Protein AF-A0A9E1RME8-F1 (afdb_monomer_lite)

Radius of gyration: 17.2 Å; chains: 1; bounding box: 46×28×43 Å

Foldseek 3Di:
DPPVLVVLLVVLLVLLVVLLVLLVVPADPVCPLLNVLSVVLSVQLNVCLVVLPLVRNCVSVVSVLVSLVSRVVDDPLVSLVVSLVSNLSVVVSSLSSNVSSCVVVPDDDDPVNVVLSVVLSVVLSVVSVVVSVVVSVVCVVDPDDDPVVVVVVVVVVVVVSVVVSCVSVVD

pLDDT: mean 73.57, std 14.85, range [37.09, 95.44]

Sequence (171 aa):
MRRDGMWVTVLAAAMGMGAVAAMVATASEAMTAVVPLMAVAMLLHLTFLILGSARWVASASLPMVGGIVLESGFAEESSWMRSIALGCWWYVTMEVSWEAIERRHGARTTAEATAHRVQEVATVVGVALLIGVGASALASIAPARSVALQAVVLGGLLTAFVAMIRQVTAN

Secondary structure (DSSP, 8-state):
--HHHHHHHHHHHHHHHHHHHHHHHHS-TT-TTHHHHHHHHHHHHHHHHHHT-HHHHGGGHHHHHHHHHHHHTTS-TTHHHHHHHHHHHHHHHHHHHHHHHHHHTT----HHHHHHHHHHHHHHHHHHHHHHHHHHHHHTT-----HHHHHHHHHHHHHHHHHHHHHHHT-

Structure (mmCIF, N/CA/C/O backbone):
data_AF-A0A9E1RME8-F1
#
_entry.id   AF-A0A9E1RME8-F1
#
loop_
_atom_site.group_PDB
_atom_site.id
_atom_site.type_symbol
_atom_site.label_atom_id
_atom_site.label_alt_id
_atom_site.label_comp_id
_atom_site.label_asym_id
_atom_site.label_entity_id
_atom_site.label_seq_id
_atom_site.pdbx_PDB_ins_code
_atom_site.Cartn_x
_atom_site.Cartn_y
_atom_site.Cartn_z
_atom_site.occupancy
_atom_site.B_iso_or_equiv
_atom_site.auth_seq_id
_atom_site.auth_comp_id
_atom_site.auth_asym_id
_atom_site.auth_atom_id
_atom_site.pdbx_PDB_model_num
ATOM 1 N N . MET A 1 1 ? -19.493 -6.807 15.157 1.00 52.91 1 MET A N 1
ATOM 2 C CA . MET A 1 1 ? -18.539 -5.745 14.757 1.00 52.91 1 MET A CA 1
ATOM 3 C C . MET A 1 1 ? -19.172 -4.395 15.054 1.00 52.91 1 MET A C 1
ATOM 5 O O . MET A 1 1 ? -20.345 -4.231 14.743 1.00 52.91 1 MET A O 1
ATOM 9 N N . ARG A 1 2 ? -18.456 -3.448 15.676 1.00 63.75 2 ARG A N 1
ATOM 10 C CA . ARG A 1 2 ? -18.955 -2.065 15.787 1.00 63.75 2 ARG A CA 1
ATOM 11 C C . ARG A 1 2 ? -19.093 -1.478 14.377 1.00 63.75 2 ARG A C 1
ATOM 13 O O . ARG A 1 2 ? -18.220 -1.710 13.543 1.00 63.75 2 ARG A O 1
ATOM 20 N N . ARG A 1 3 ? -20.188 -0.758 14.118 1.00 66.94 3 ARG A N 1
ATOM 21 C CA . ARG A 1 3 ? -20.562 -0.215 12.796 1.00 66.94 3 ARG A CA 1
ATOM 22 C C . ARG A 1 3 ? -19.433 0.620 12.167 1.00 66.94 3 ARG A C 1
ATOM 24 O O . ARG A 1 3 ? -19.222 0.551 10.962 1.00 66.94 3 ARG A O 1
ATOM 31 N N . ASP A 1 4 ? -18.640 1.283 13.004 1.00 67.31 4 ASP A N 1
ATOM 32 C CA . ASP A 1 4 ? -17.496 2.108 12.598 1.00 67.31 4 ASP A CA 1
ATOM 33 C C . ASP A 1 4 ? -16.327 1.287 12.038 1.00 67.31 4 ASP A C 1
ATOM 35 O O . ASP A 1 4 ? -15.682 1.701 11.081 1.00 67.31 4 ASP A O 1
ATOM 39 N N . GLY A 1 5 ? -16.067 0.088 12.573 1.00 72.44 5 GLY A N 1
ATOM 40 C CA . GLY A 1 5 ? -15.011 -0.791 12.056 1.00 72.44 5 GLY A CA 1
ATOM 41 C C . GLY A 1 5 ? -15.344 -1.368 10.677 1.00 72.44 5 GLY A C 1
ATOM 42 O O . GLY A 1 5 ? -14.446 -1.636 9.883 1.00 72.44 5 GLY A O 1
ATOM 43 N N . MET A 1 6 ? -16.635 -1.525 10.367 1.00 84.00 6 MET A N 1
ATOM 44 C CA . MET A 1 6 ? -17.098 -2.027 9.071 1.00 84.00 6 MET A CA 1
ATOM 45 C C . MET A 1 6 ? -16.844 -1.010 7.953 1.00 84.00 6 MET A C 1
ATOM 47 O O . MET A 1 6 ? -16.277 -1.375 6.928 1.00 84.00 6 MET A O 1
ATOM 51 N N . TRP A 1 7 ? -17.183 0.265 8.165 1.00 84.12 7 TRP A N 1
ATOM 52 C CA . TRP A 1 7 ? -16.958 1.316 7.166 1.00 84.12 7 TRP A CA 1
ATOM 53 C C . TRP A 1 7 ? -15.477 1.545 6.867 1.00 84.12 7 TRP A C 1
ATOM 55 O O . TRP A 1 7 ? -15.109 1.662 5.702 1.00 84.12 7 TRP A O 1
ATOM 65 N N . VAL A 1 8 ? -14.615 1.526 7.889 1.00 85.94 8 VAL A N 1
ATOM 66 C CA . VAL A 1 8 ? -13.160 1.656 7.685 1.00 85.94 8 VAL A CA 1
ATOM 67 C C . VAL A 1 8 ? -12.589 0.431 6.964 1.00 85.94 8 VAL A C 1
ATOM 69 O O . VAL A 1 8 ? -11.707 0.574 6.127 1.00 85.94 8 VAL A O 1
ATOM 72 N N . THR A 1 9 ? -13.142 -0.767 7.195 1.00 89.44 9 THR A N 1
ATOM 73 C CA . THR A 1 9 ? -12.764 -1.973 6.431 1.00 89.44 9 THR A CA 1
ATOM 74 C C . THR A 1 9 ? -13.148 -1.846 4.953 1.00 89.44 9 THR A C 1
ATOM 76 O O . THR A 1 9 ? -12.346 -2.176 4.084 1.00 89.44 9 THR A O 1
ATOM 79 N N . VAL A 1 10 ? -14.351 -1.342 4.654 1.00 89.38 10 VAL A N 1
ATOM 80 C CA . VAL A 1 10 ? -14.799 -1.097 3.270 1.00 89.38 10 VAL A CA 1
ATOM 81 C C . VAL A 1 10 ? -13.924 -0.042 2.596 1.00 89.38 10 VAL A C 1
ATOM 83 O O . VAL A 1 10 ? -13.513 -0.238 1.455 1.00 89.38 10 VAL A O 1
ATOM 86 N N . LEU A 1 11 ? -13.588 1.039 3.306 1.00 88.25 11 LEU A N 1
ATOM 87 C CA . LEU A 1 11 ? -12.680 2.069 2.806 1.00 88.25 11 LEU A CA 1
ATOM 88 C C . LEU A 1 11 ? -11.286 1.496 2.515 1.00 88.25 11 LEU A C 1
ATOM 90 O O . LEU A 1 11 ? -10.771 1.703 1.421 1.00 88.25 11 LEU A O 1
ATOM 94 N N . ALA A 1 12 ? -10.711 0.726 3.444 1.00 89.94 12 ALA A N 1
ATOM 95 C CA . ALA A 1 12 ? -9.424 0.058 3.256 1.00 89.94 12 ALA A CA 1
ATOM 96 C C . ALA A 1 12 ? -9.427 -0.840 2.010 1.00 89.94 12 ALA A C 1
ATOM 98 O O . ALA A 1 12 ? -8.513 -0.765 1.189 1.00 89.94 12 ALA A O 1
ATOM 99 N N . ALA A 1 13 ? -10.476 -1.650 1.835 1.00 92.06 13 ALA A N 1
ATOM 100 C CA . ALA A 1 13 ? -10.632 -2.511 0.666 1.00 92.06 13 ALA A CA 1
ATOM 101 C C . ALA A 1 13 ? -10.760 -1.696 -0.632 1.00 92.06 13 ALA A C 1
ATOM 103 O O . ALA A 1 13 ? -10.089 -2.004 -1.613 1.00 92.06 13 ALA A O 1
ATOM 104 N N . ALA A 1 14 ? -11.570 -0.633 -0.640 1.00 89.88 14 ALA A N 1
ATOM 105 C CA . ALA A 1 14 ? -11.741 0.238 -1.803 1.00 89.88 14 ALA A CA 1
ATOM 106 C C . ALA A 1 14 ? -10.439 0.953 -2.192 1.00 89.88 14 ALA A C 1
ATOM 108 O O . ALA A 1 14 ? -10.107 1.022 -3.375 1.00 89.88 14 ALA A O 1
ATOM 109 N N . MET A 1 15 ? -9.673 1.435 -1.211 1.00 89.31 15 MET A N 1
ATOM 110 C CA . MET A 1 15 ? -8.371 2.061 -1.448 1.00 89.31 15 MET A CA 1
ATOM 111 C C . MET A 1 15 ? -7.347 1.059 -1.992 1.00 89.31 15 MET A C 1
ATOM 113 O O . MET A 1 15 ? -6.654 1.382 -2.953 1.00 89.31 15 MET A O 1
ATOM 117 N N . GLY A 1 16 ? -7.307 -0.164 -1.451 1.00 88.31 16 GLY A N 1
ATOM 118 C CA . GLY A 1 16 ? -6.450 -1.237 -1.968 1.00 88.31 16 GLY A CA 1
ATOM 119 C C . GLY A 1 16 ? -6.808 -1.635 -3.396 1.00 88.31 16 GLY A C 1
ATOM 120 O O . GLY A 1 16 ? -5.921 -1.745 -4.242 1.00 88.31 16 GLY A O 1
ATOM 121 N N . MET A 1 17 ? -8.107 -1.746 -3.692 1.00 91.00 17 MET A N 1
ATOM 122 C CA . MET A 1 17 ? -8.622 -1.929 -5.052 1.00 91.00 17 MET A CA 1
ATOM 123 C C . MET A 1 17 ? -8.214 -0.808 -5.996 1.00 91.00 17 MET A C 1
ATOM 125 O O . MET A 1 17 ? -7.713 -1.097 -7.081 1.00 91.00 17 MET A O 1
ATOM 129 N N . GLY A 1 18 ? -8.353 0.447 -5.574 1.00 85.25 18 GLY A N 1
ATOM 130 C CA . GLY A 1 18 ? -7.929 1.605 -6.356 1.00 85.25 18 GLY A CA 1
ATOM 131 C C . GLY A 1 18 ? -6.429 1.600 -6.656 1.00 85.25 18 GLY A C 1
ATOM 132 O O . GLY A 1 18 ? -6.045 1.762 -7.811 1.00 85.25 18 GLY A O 1
ATOM 133 N N . ALA A 1 19 ? -5.589 1.348 -5.649 1.00 86.69 19 ALA A N 1
ATOM 134 C CA . ALA A 1 19 ? -4.135 1.322 -5.808 1.00 86.69 19 ALA A CA 1
ATOM 135 C C . ALA A 1 19 ? -3.676 0.208 -6.765 1.00 86.69 19 ALA A C 1
ATOM 137 O O . ALA A 1 19 ? -2.871 0.452 -7.664 1.00 86.69 19 ALA A O 1
ATOM 138 N N . VAL A 1 20 ? -4.227 -1.002 -6.622 1.00 89.06 20 VAL A N 1
ATOM 139 C CA . VAL A 1 20 ? -3.932 -2.126 -7.524 1.00 89.06 20 VAL A CA 1
ATOM 140 C C . VAL A 1 20 ? -4.444 -1.858 -8.940 1.00 89.06 20 VAL A C 1
ATOM 142 O O . VAL A 1 20 ? -3.711 -2.085 -9.900 1.00 89.06 20 VAL A O 1
ATOM 145 N N . ALA A 1 21 ? -5.669 -1.348 -9.091 1.00 86.50 21 ALA A N 1
ATOM 146 C CA . ALA A 1 21 ? -6.226 -1.022 -10.401 1.00 86.50 21 ALA A CA 1
ATOM 147 C C . ALA A 1 21 ? -5.400 0.060 -11.109 1.00 86.50 21 ALA A C 1
ATOM 149 O O . ALA A 1 21 ? -5.116 -0.077 -12.295 1.00 86.50 21 ALA A O 1
ATOM 150 N N . ALA A 1 22 ? -4.957 1.091 -10.384 1.00 84.69 22 ALA A N 1
ATOM 151 C CA . ALA A 1 22 ? -4.082 2.127 -10.920 1.00 84.69 22 ALA A CA 1
ATOM 152 C C . ALA A 1 22 ? -2.721 1.558 -11.349 1.00 84.69 22 ALA A C 1
ATOM 154 O O . ALA A 1 22 ? -2.211 1.918 -12.410 1.00 84.69 22 ALA A O 1
ATOM 155 N N . MET A 1 23 ? -2.155 0.631 -10.571 1.00 83.31 23 MET A N 1
ATOM 156 C CA . MET A 1 23 ? -0.904 -0.038 -10.929 1.00 83.31 23 MET A CA 1
ATOM 157 C C . MET A 1 23 ? -1.061 -0.887 -12.196 1.00 83.31 23 MET A C 1
ATOM 159 O O . MET A 1 23 ? -0.253 -0.767 -13.107 1.00 83.31 23 MET A O 1
ATOM 163 N N . VAL A 1 24 ? -2.124 -1.691 -12.299 1.00 84.75 24 VAL A N 1
ATOM 164 C CA . VAL A 1 24 ? -2.405 -2.511 -13.491 1.00 84.75 24 VAL A CA 1
ATOM 165 C C . VAL A 1 24 ? -2.688 -1.644 -14.717 1.00 84.75 24 VAL A C 1
ATOM 167 O O . VAL A 1 24 ? -2.141 -1.906 -15.781 1.00 84.75 24 VAL A O 1
ATOM 170 N N . ALA A 1 25 ? -3.503 -0.597 -14.576 1.00 84.06 25 ALA A N 1
ATOM 171 C CA . ALA A 1 25 ? -3.875 0.287 -15.681 1.00 84.06 25 ALA A CA 1
ATOM 172 C C . ALA A 1 25 ? -2.696 1.102 -16.227 1.00 84.06 25 ALA A C 1
ATOM 174 O O . ALA A 1 25 ? -2.759 1.599 -17.347 1.00 84.06 25 ALA A O 1
ATOM 175 N N . THR A 1 26 ? -1.644 1.271 -15.427 1.00 79.44 26 THR A N 1
ATOM 176 C CA . THR A 1 26 ? -0.445 2.008 -15.827 1.00 79.44 26 THR A CA 1
ATOM 177 C C . THR A 1 26 ? 0.754 1.099 -16.082 1.00 79.44 26 THR A C 1
ATOM 179 O O . THR A 1 26 ? 1.800 1.595 -16.498 1.00 79.44 26 THR A O 1
ATOM 182 N N . ALA A 1 27 ? 0.626 -0.210 -15.863 1.00 77.00 27 ALA A N 1
ATOM 183 C CA . ALA A 1 27 ? 1.693 -1.161 -16.128 1.00 77.00 27 ALA A CA 1
ATOM 184 C C . ALA A 1 27 ? 2.021 -1.210 -17.626 1.00 77.00 27 ALA A C 1
ATOM 186 O O . ALA A 1 27 ? 1.135 -1.108 -18.477 1.00 77.00 27 ALA A O 1
ATOM 187 N N . SER A 1 28 ? 3.300 -1.380 -17.944 1.00 71.69 28 SER A N 1
ATOM 188 C CA . SER A 1 28 ? 3.752 -1.596 -19.311 1.00 71.69 28 SER A CA 1
ATOM 189 C C . SER A 1 28 ? 3.236 -2.936 -19.834 1.00 71.69 28 SER A C 1
ATOM 191 O O . SER A 1 28 ? 3.379 -3.968 -19.178 1.00 71.69 28 SER A O 1
ATOM 193 N N . GLU A 1 29 ? 2.708 -2.955 -21.061 1.00 71.81 29 GLU A N 1
ATOM 194 C CA . GLU A 1 29 ? 2.281 -4.196 -21.726 1.00 71.81 29 GLU A CA 1
ATOM 195 C C . GLU A 1 29 ? 3.442 -5.186 -21.930 1.00 71.81 29 GLU A C 1
ATOM 197 O O . GLU A 1 29 ? 3.225 -6.393 -22.036 1.00 71.81 29 GLU A O 1
ATOM 202 N N . ALA A 1 30 ? 4.688 -4.698 -21.918 1.00 67.94 30 ALA A N 1
ATOM 203 C CA . ALA A 1 30 ? 5.881 -5.538 -21.981 1.00 67.94 30 ALA A CA 1
ATOM 204 C C . ALA A 1 30 ? 6.118 -6.354 -20.691 1.00 67.94 30 ALA A C 1
ATOM 206 O O . ALA A 1 30 ? 6.864 -7.335 -20.716 1.00 67.94 30 ALA A O 1
ATOM 207 N N . MET A 1 31 ? 5.490 -5.980 -19.568 1.00 69.12 31 MET A N 1
ATOM 208 C CA . MET A 1 31 ? 5.727 -6.566 -18.246 1.00 69.12 31 MET A CA 1
ATOM 209 C C . MET A 1 31 ? 4.611 -7.518 -17.820 1.00 69.12 31 MET A C 1
ATOM 211 O O . MET A 1 31 ? 3.770 -7.226 -16.967 1.00 69.12 31 MET A O 1
ATOM 215 N N . THR A 1 32 ? 4.662 -8.738 -18.351 1.00 76.69 32 THR A N 1
ATOM 216 C CA . THR A 1 32 ? 3.658 -9.784 -18.090 1.00 76.69 32 THR A CA 1
ATOM 217 C C . THR A 1 32 ? 3.575 -10.229 -16.621 1.00 76.69 32 THR A C 1
ATOM 219 O O . THR A 1 32 ? 2.568 -10.803 -16.211 1.00 76.69 32 THR A O 1
ATOM 222 N N . ALA A 1 33 ? 4.597 -9.946 -15.803 1.00 80.56 33 ALA A N 1
ATOM 223 C CA . ALA A 1 33 ? 4.654 -10.320 -14.387 1.00 80.56 33 ALA A CA 1
ATOM 224 C C . ALA A 1 33 ? 3.911 -9.358 -13.437 1.00 80.56 33 ALA A C 1
ATOM 226 O O . ALA A 1 33 ? 3.575 -9.755 -12.318 1.00 80.56 33 ALA A O 1
ATOM 227 N N . VAL A 1 34 ? 3.618 -8.119 -13.852 1.00 81.56 34 VAL A N 1
ATOM 228 C CA . VAL A 1 34 ? 3.021 -7.098 -12.966 1.00 81.56 34 VAL A CA 1
ATOM 229 C C . VAL A 1 34 ? 1.582 -7.451 -12.604 1.00 81.56 34 VAL A C 1
ATOM 231 O O . VAL A 1 34 ? 1.220 -7.423 -11.430 1.00 81.56 34 VAL A O 1
ATOM 234 N N . VAL A 1 35 ? 0.769 -7.854 -13.584 1.00 85.50 35 VAL A N 1
ATOM 235 C CA . VAL A 1 35 ? -0.644 -8.200 -13.358 1.00 85.50 35 VAL A CA 1
ATOM 236 C C . VAL A 1 35 ? -0.808 -9.390 -12.394 1.00 85.50 35 VAL A C 1
ATOM 238 O O . VAL A 1 35 ? -1.572 -9.259 -11.434 1.00 85.50 35 VAL A O 1
ATOM 241 N N . PRO A 1 36 ? -0.074 -10.514 -12.544 1.00 86.56 36 PRO A N 1
ATOM 242 C CA . PRO A 1 36 ? -0.082 -11.594 -11.558 1.00 86.56 36 PRO A CA 1
ATOM 243 C C . PRO A 1 36 ? 0.334 -11.146 -10.154 1.00 86.56 36 PRO A C 1
ATOM 245 O O . PRO A 1 36 ? -0.321 -11.513 -9.179 1.00 86.56 36 PRO A O 1
ATOM 248 N N . LEU A 1 37 ? 1.386 -10.327 -10.028 1.00 86.75 37 LEU A N 1
ATOM 249 C CA . LEU A 1 37 ? 1.819 -9.804 -8.729 1.00 86.75 37 LEU A CA 1
ATOM 250 C C . LEU A 1 37 ? 0.736 -8.934 -8.089 1.00 86.75 37 LEU A C 1
ATOM 252 O O . LEU A 1 37 ? 0.436 -9.097 -6.909 1.00 86.75 37 LEU A O 1
ATOM 256 N N . MET A 1 38 ? 0.094 -8.066 -8.865 1.00 92.31 38 MET A N 1
ATOM 257 C CA . MET A 1 38 ? -1.010 -7.234 -8.395 1.00 92.31 38 MET A CA 1
ATOM 258 C C . MET A 1 38 ? -2.222 -8.058 -7.948 1.00 92.31 38 MET A C 1
ATOM 260 O O . MET A 1 38 ? -2.837 -7.749 -6.924 1.00 92.31 38 MET A O 1
ATOM 264 N N . ALA A 1 39 ? -2.530 -9.148 -8.653 1.00 91.44 39 ALA A N 1
ATOM 265 C CA . ALA A 1 39 ? -3.570 -10.082 -8.236 1.00 91.44 39 ALA A CA 1
ATOM 266 C C . ALA A 1 39 ? -3.225 -10.754 -6.895 1.00 91.44 39 ALA A C 1
ATOM 268 O O . ALA A 1 39 ? -4.081 -10.834 -6.013 1.00 91.44 39 ALA A O 1
ATOM 269 N N . VAL A 1 40 ? -1.968 -11.175 -6.700 1.00 92.12 40 VAL A N 1
ATOM 270 C CA . VAL A 1 40 ? -1.494 -11.738 -5.422 1.00 92.12 40 VAL A CA 1
ATOM 271 C C . VAL A 1 40 ? -1.537 -10.691 -4.304 1.00 92.12 40 VAL A C 1
ATOM 273 O O . VAL A 1 40 ? -1.999 -10.999 -3.206 1.00 92.12 40 VAL A O 1
ATOM 276 N N . ALA A 1 41 ? -1.119 -9.450 -4.575 1.00 92.25 41 ALA A N 1
ATOM 277 C CA . ALA A 1 41 ? -1.192 -8.344 -3.619 1.00 92.25 41 ALA A CA 1
ATOM 278 C C . ALA A 1 41 ? -2.629 -8.114 -3.141 1.00 92.25 41 ALA A C 1
ATOM 280 O O . ALA A 1 41 ? -2.881 -8.070 -1.937 1.00 92.25 41 ALA A O 1
ATOM 281 N N . MET A 1 42 ? -3.574 -8.053 -4.082 1.00 95.25 42 MET A N 1
ATOM 282 C CA . MET A 1 42 ? -4.998 -7.913 -3.791 1.00 95.25 42 MET A CA 1
ATOM 283 C C . MET A 1 42 ? -5.532 -9.074 -2.953 1.00 95.25 42 MET A C 1
ATOM 285 O O . MET A 1 42 ? -6.207 -8.86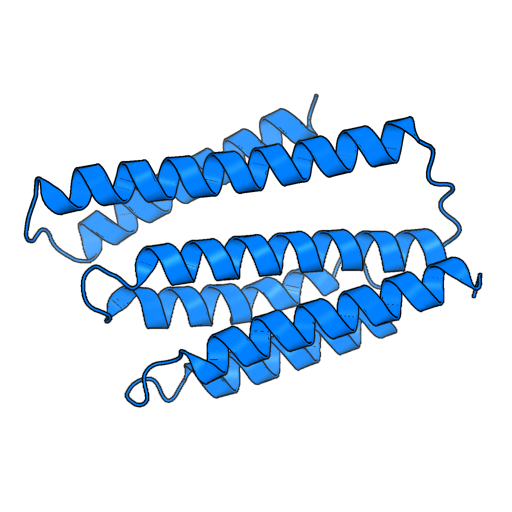1 -1.947 1.00 95.25 42 MET A O 1
ATOM 289 N N . LEU A 1 43 ? -5.218 -10.307 -3.357 1.00 95.12 43 LEU A N 1
ATOM 290 C CA . LEU A 1 43 ? -5.660 -11.515 -2.666 1.00 95.12 43 LEU A CA 1
ATOM 291 C C . LEU A 1 43 ? -5.184 -11.528 -1.216 1.00 95.12 43 LEU A C 1
ATOM 293 O O . LEU A 1 43 ? -5.997 -11.739 -0.316 1.00 95.12 43 LEU A O 1
ATOM 297 N N . LEU A 1 44 ? -3.897 -11.268 -0.973 1.00 94.00 44 LEU A N 1
ATOM 298 C CA . LEU A 1 44 ? -3.347 -11.222 0.382 1.00 94.00 44 LEU A CA 1
ATOM 299 C C . LEU A 1 44 ? -3.952 -10.068 1.185 1.00 94.00 44 LEU A C 1
ATOM 301 O O . LEU A 1 44 ? -4.352 -10.275 2.331 1.00 94.00 44 LEU A O 1
ATOM 305 N N . HIS A 1 45 ? -4.069 -8.880 0.583 1.00 95.31 45 HIS A N 1
ATOM 306 C CA . HIS A 1 45 ? -4.638 -7.707 1.246 1.00 95.31 45 HIS A CA 1
ATOM 307 C C . HIS A 1 45 ? -6.067 -7.972 1.704 1.00 95.31 45 HIS A C 1
ATOM 309 O O . HIS A 1 45 ? -6.339 -7.886 2.900 1.00 95.31 45 HIS A O 1
ATOM 315 N N . LEU A 1 46 ? -6.953 -8.377 0.793 1.00 95.44 46 LEU A N 1
ATOM 316 C CA . LEU A 1 46 ? -8.350 -8.653 1.115 1.00 95.44 46 LEU A CA 1
ATOM 317 C C . LEU A 1 46 ? -8.483 -9.818 2.096 1.00 95.44 46 LEU A C 1
ATOM 319 O O . LEU A 1 46 ? -9.243 -9.712 3.056 1.00 95.44 46 LEU A O 1
ATOM 323 N N . THR A 1 47 ? -7.718 -10.899 1.916 1.00 94.50 47 THR A N 1
ATOM 324 C CA . THR A 1 47 ? -7.777 -12.065 2.811 1.00 94.50 47 THR A CA 1
ATOM 325 C C . THR A 1 47 ? -7.411 -11.676 4.241 1.00 94.50 47 THR A C 1
ATOM 327 O O . THR A 1 47 ? -8.187 -11.916 5.166 1.00 94.50 47 THR A O 1
ATOM 330 N N . PHE A 1 48 ? -6.264 -11.025 4.450 1.00 93.69 48 PHE A N 1
ATOM 331 C CA . PHE A 1 48 ? -5.812 -10.674 5.799 1.00 93.69 48 PHE A CA 1
ATOM 332 C C . PHE A 1 48 ? -6.566 -9.488 6.399 1.00 93.69 48 PHE A C 1
ATOM 334 O O . PHE A 1 48 ? -6.755 -9.450 7.620 1.00 93.69 48 PHE A O 1
ATOM 341 N N . LEU A 1 49 ? -7.063 -8.570 5.567 1.00 92.75 49 LEU A N 1
ATOM 342 C CA . LEU A 1 49 ? -7.989 -7.529 5.993 1.00 92.75 49 LEU A CA 1
ATOM 343 C C . LEU A 1 49 ? -9.296 -8.153 6.487 1.00 92.75 49 LEU A C 1
ATOM 345 O O . LEU A 1 49 ? -9.738 -7.831 7.585 1.00 92.75 49 LEU A O 1
ATOM 349 N N . ILE A 1 50 ? -9.902 -9.089 5.756 1.00 91.69 50 ILE A N 1
ATOM 350 C CA . ILE A 1 50 ? -11.138 -9.758 6.188 1.00 91.69 50 ILE A CA 1
ATOM 351 C C . ILE A 1 50 ? -10.897 -10.554 7.475 1.00 91.69 50 ILE A C 1
ATOM 353 O O . ILE A 1 50 ? -11.639 -10.363 8.440 1.00 91.69 50 ILE A O 1
ATOM 357 N N . LEU A 1 51 ? -9.824 -11.353 7.526 1.00 91.38 51 LEU A N 1
ATOM 358 C CA . LEU A 1 51 ? -9.442 -12.146 8.702 1.00 91.38 51 LEU A CA 1
ATOM 359 C C . LEU A 1 51 ? -9.058 -11.298 9.923 1.00 91.38 51 LEU A C 1
ATOM 361 O O . LEU A 1 51 ? -9.029 -11.811 11.037 1.00 91.38 51 LEU A O 1
ATOM 365 N N . GLY A 1 52 ? -8.762 -10.011 9.737 1.00 88.12 52 GLY A N 1
ATOM 366 C CA . GLY A 1 52 ? -8.416 -9.122 10.840 1.00 88.12 52 GLY A CA 1
ATOM 367 C C . GLY A 1 52 ? -6.980 -9.282 11.337 1.00 88.12 52 GLY A C 1
ATOM 368 O O . GLY A 1 52 ? -6.711 -9.009 12.503 1.00 88.12 52 GLY A O 1
ATOM 369 N N . SER A 1 53 ? -6.047 -9.742 10.501 1.00 88.62 53 SER A N 1
ATOM 370 C CA . SER A 1 53 ? -4.680 -10.015 10.948 1.00 88.62 53 SER A CA 1
ATOM 371 C C . SER A 1 53 ? -3.711 -8.876 10.636 1.00 88.62 53 SER A C 1
ATOM 373 O O . SER A 1 53 ? -3.173 -8.784 9.534 1.00 88.62 53 SER A O 1
ATOM 375 N N . ALA A 1 54 ? -3.423 -8.048 11.645 1.00 80.69 54 ALA A N 1
ATOM 376 C CA . ALA A 1 54 ? -2.479 -6.931 11.541 1.00 80.69 54 ALA A CA 1
ATOM 377 C C . ALA A 1 54 ? -1.059 -7.378 11.147 1.00 80.69 54 ALA A C 1
ATOM 379 O O . ALA A 1 54 ? -0.369 -6.688 10.406 1.00 80.69 54 ALA A O 1
ATOM 380 N N . ARG A 1 55 ? -0.615 -8.551 11.616 1.00 80.19 55 ARG A N 1
ATOM 381 C CA . ARG A 1 55 ? 0.721 -9.079 11.297 1.00 80.19 55 ARG A CA 1
ATOM 382 C C . ARG A 1 55 ? 0.848 -9.472 9.826 1.00 80.19 55 ARG A C 1
ATOM 384 O O . ARG A 1 55 ? 1.903 -9.280 9.232 1.00 80.19 55 ARG A O 1
ATOM 391 N N . TRP A 1 56 ? -0.208 -10.048 9.257 1.00 87.12 56 TRP A N 1
ATOM 392 C CA . TRP A 1 56 ? -0.158 -10.634 7.921 1.00 87.12 56 TRP A CA 1
ATOM 393 C C . TRP A 1 56 ? -0.651 -9.692 6.823 1.00 87.12 56 TRP A C 1
ATOM 395 O O . TRP A 1 56 ? -0.225 -9.856 5.683 1.00 87.12 56 TRP A O 1
ATOM 405 N N . VAL A 1 57 ? -1.452 -8.664 7.135 1.00 87.88 57 VAL A N 1
ATOM 406 C CA . VAL A 1 57 ? -1.904 -7.685 6.125 1.00 87.88 57 VAL A CA 1
ATOM 407 C C . VAL A 1 57 ? -0.730 -6.971 5.443 1.00 87.88 57 VAL A C 1
ATOM 409 O O . VAL A 1 57 ? -0.762 -6.768 4.233 1.00 87.88 57 VAL A O 1
ATOM 412 N N . ALA A 1 58 ? 0.365 -6.733 6.175 1.00 84.25 58 ALA A N 1
ATOM 413 C CA . ALA A 1 58 ? 1.606 -6.171 5.637 1.00 84.25 58 ALA A CA 1
ATOM 414 C C . ALA A 1 58 ? 2.252 -7.020 4.532 1.00 84.25 58 ALA A C 1
ATOM 416 O O . ALA A 1 58 ? 2.987 -6.488 3.701 1.00 84.25 58 ALA A O 1
ATOM 417 N N . SER A 1 59 ? 2.003 -8.335 4.505 1.00 88.44 59 SER A N 1
ATOM 418 C CA . SER A 1 59 ? 2.592 -9.226 3.495 1.00 88.44 59 SER A CA 1
ATOM 419 C C . SER A 1 59 ? 2.111 -8.905 2.080 1.00 88.44 59 SER A C 1
ATOM 421 O O . SER A 1 59 ? 2.842 -9.158 1.125 1.00 88.44 59 SER A O 1
ATOM 423 N N . ALA A 1 60 ? 0.944 -8.265 1.941 1.00 89.94 60 ALA A N 1
ATOM 424 C CA . ALA A 1 60 ? 0.433 -7.780 0.663 1.00 89.94 60 ALA A CA 1
ATOM 425 C C . ALA A 1 60 ? 1.320 -6.687 0.038 1.00 89.94 60 ALA A C 1
ATOM 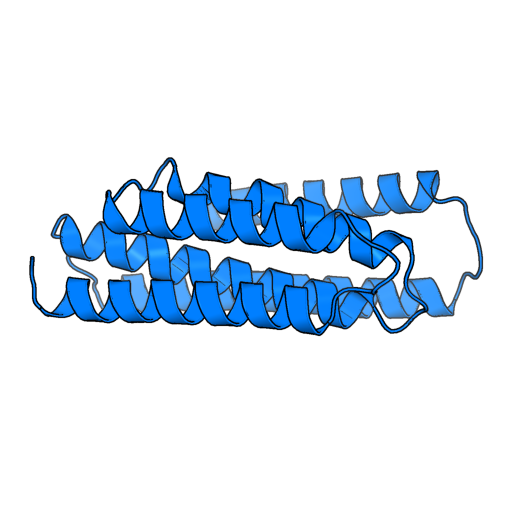427 O O . ALA A 1 60 ? 1.301 -6.495 -1.177 1.00 89.94 60 ALA A O 1
ATOM 428 N N . SER A 1 61 ? 2.147 -6.008 0.839 1.00 87.81 61 SER A N 1
ATOM 429 C CA . SER A 1 61 ? 3.105 -5.019 0.342 1.00 87.81 61 SER A CA 1
ATOM 430 C C . SER A 1 61 ? 4.260 -5.641 -0.437 1.00 87.81 61 SER A C 1
ATOM 432 O O . SER A 1 61 ? 4.808 -4.975 -1.305 1.00 87.81 61 SER A O 1
ATOM 434 N N . LEU A 1 62 ? 4.622 -6.905 -0.184 1.00 84.62 62 LEU A N 1
ATOM 435 C CA . LEU A 1 62 ? 5.710 -7.576 -0.907 1.00 84.62 62 LEU A CA 1
ATOM 436 C C . LEU A 1 62 ? 5.446 -7.664 -2.421 1.00 84.62 62 LEU A C 1
ATOM 438 O O . LEU A 1 62 ? 6.268 -7.161 -3.187 1.00 84.62 62 LEU A O 1
ATOM 442 N N . PRO A 1 63 ? 4.321 -8.241 -2.888 1.00 85.88 63 PRO A N 1
ATOM 443 C CA . PRO A 1 63 ? 4.011 -8.265 -4.314 1.00 85.88 63 PRO A CA 1
ATOM 444 C C . PRO A 1 63 ? 3.734 -6.868 -4.893 1.00 85.88 63 PRO A C 1
ATOM 446 O O . PRO A 1 63 ? 4.090 -6.631 -6.046 1.00 85.88 63 PRO A O 1
ATOM 449 N N . MET A 1 64 ? 3.175 -5.930 -4.112 1.00 86.38 64 MET A N 1
ATOM 450 C CA . MET A 1 64 ? 2.987 -4.540 -4.556 1.00 86.38 64 MET A CA 1
ATOM 451 C C . MET A 1 64 ? 4.330 -3.862 -4.860 1.00 86.38 64 MET A C 1
ATOM 453 O O . MET A 1 64 ? 4.550 -3.367 -5.965 1.00 86.38 64 MET A O 1
ATOM 457 N N . VAL A 1 65 ? 5.262 -3.896 -3.904 1.00 84.31 65 VAL A N 1
ATOM 458 C CA . VAL A 1 65 ? 6.612 -3.341 -4.070 1.00 84.31 65 VAL A CA 1
ATOM 459 C C . VAL A 1 65 ? 7.355 -4.065 -5.190 1.00 84.31 65 VAL A C 1
ATOM 461 O O . VAL A 1 65 ? 8.003 -3.412 -6.001 1.00 84.31 65 VAL A O 1
ATOM 464 N N . GLY A 1 66 ? 7.214 -5.390 -5.294 1.00 79.19 66 GLY A N 1
ATOM 465 C CA . GLY A 1 66 ? 7.779 -6.168 -6.397 1.00 79.19 66 GLY A CA 1
ATOM 466 C C . GLY A 1 66 ? 7.310 -5.677 -7.770 1.00 79.19 66 GLY A C 1
ATOM 467 O O . GLY A 1 66 ? 8.135 -5.472 -8.657 1.00 79.19 66 GLY A O 1
ATOM 468 N N . GLY A 1 67 ? 6.008 -5.420 -7.935 1.00 80.44 67 GLY A N 1
ATOM 469 C CA . GLY A 1 67 ? 5.455 -4.871 -9.177 1.00 80.44 67 GLY A CA 1
ATOM 470 C C . GLY A 1 67 ? 5.961 -3.461 -9.490 1.00 80.44 67 GLY A C 1
ATOM 471 O O . GLY A 1 67 ? 6.338 -3.186 -10.627 1.00 80.44 67 GLY A O 1
ATOM 472 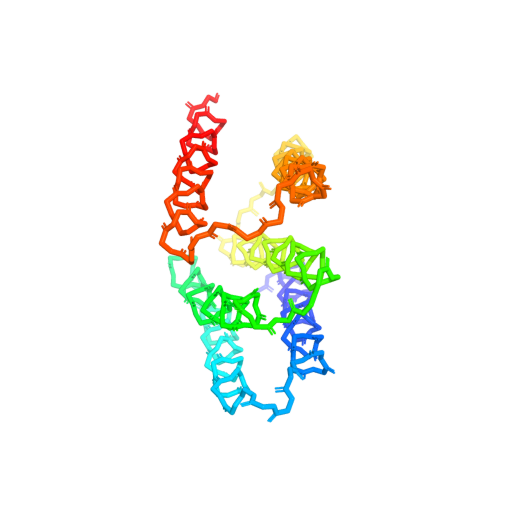N N . ILE A 1 68 ? 6.039 -2.591 -8.479 1.00 78.56 68 ILE A N 1
ATOM 473 C CA . ILE A 1 68 ? 6.576 -1.230 -8.628 1.00 78.56 68 ILE A CA 1
ATOM 474 C C . ILE A 1 68 ? 8.049 -1.266 -9.061 1.00 78.56 68 ILE A C 1
ATOM 476 O O . ILE A 1 68 ? 8.437 -0.540 -9.975 1.00 78.56 68 ILE A O 1
ATOM 480 N N . VAL A 1 69 ? 8.865 -2.131 -8.450 1.00 77.12 69 VAL A N 1
ATOM 481 C CA . VAL A 1 69 ? 10.287 -2.279 -8.797 1.00 77.12 69 VAL A CA 1
ATOM 482 C C . VAL A 1 69 ? 10.450 -2.738 -10.246 1.00 77.12 69 VAL A C 1
ATOM 484 O O . VAL A 1 69 ? 11.226 -2.129 -10.984 1.00 77.12 69 VAL A O 1
ATOM 487 N N . LEU A 1 70 ? 9.696 -3.757 -10.668 1.00 73.31 70 LEU A N 1
ATOM 488 C CA . LEU A 1 70 ? 9.743 -4.262 -12.043 1.00 73.31 70 LEU A CA 1
ATOM 489 C C . LEU A 1 70 ? 9.362 -3.189 -13.070 1.00 73.31 70 LEU A C 1
ATOM 491 O O . LEU A 1 70 ? 10.018 -3.081 -14.098 1.00 73.31 70 LEU A O 1
ATOM 495 N N . GLU A 1 71 ? 8.366 -2.354 -12.781 1.00 71.88 71 GLU A N 1
ATOM 496 C CA . GLU A 1 71 ? 7.974 -1.248 -13.666 1.00 71.88 71 GLU A CA 1
ATOM 497 C C . GLU A 1 71 ? 8.991 -0.102 -13.682 1.00 71.88 71 GLU A C 1
ATOM 499 O O . GLU A 1 71 ? 9.266 0.481 -14.731 1.00 71.88 71 GLU A O 1
ATOM 504 N N . SER A 1 72 ? 9.588 0.214 -12.530 1.00 64.62 72 SER A N 1
ATOM 505 C CA . SER A 1 72 ? 10.555 1.311 -12.406 1.00 64.62 72 SER A CA 1
ATOM 506 C C . SER A 1 72 ? 11.892 1.046 -13.109 1.00 64.62 72 SER A C 1
ATOM 508 O O . SER A 1 72 ? 12.582 1.991 -13.478 1.00 64.62 72 SER A O 1
ATOM 510 N N . GLY A 1 73 ? 12.262 -0.224 -13.318 1.00 57.50 73 GLY A N 1
ATOM 511 C CA . GLY A 1 73 ? 13.541 -0.601 -13.929 1.00 57.50 73 GLY A CA 1
ATOM 512 C C . GLY A 1 73 ? 13.612 -0.427 -15.451 1.00 57.50 73 GLY A C 1
ATOM 513 O O . GLY A 1 73 ? 14.697 -0.559 -16.012 1.00 57.50 73 GLY A O 1
ATOM 514 N N . PHE A 1 74 ? 12.486 -0.154 -16.120 1.00 51.72 74 PHE A N 1
ATOM 515 C CA . PHE A 1 74 ? 12.389 -0.226 -17.586 1.00 51.72 74 PHE A CA 1
ATOM 516 C C . PHE A 1 74 ? 11.708 0.967 -18.256 1.00 51.72 74 PHE A C 1
ATOM 518 O O . PHE A 1 74 ? 11.758 1.074 -19.479 1.00 51.72 74 PHE A O 1
ATOM 525 N N . ALA A 1 75 ? 11.063 1.849 -17.497 1.00 48.12 75 ALA A N 1
ATOM 526 C CA . ALA A 1 75 ? 10.315 2.956 -18.073 1.00 48.12 75 ALA A CA 1
ATOM 527 C C . ALA A 1 75 ? 11.143 4.252 -18.084 1.00 48.12 75 ALA A C 1
ATOM 529 O O . ALA A 1 75 ? 11.796 4.581 -17.091 1.00 48.12 75 ALA A O 1
ATOM 530 N N . GLU A 1 76 ? 11.075 4.972 -19.211 1.00 53.12 76 GLU A N 1
ATOM 531 C CA . GLU A 1 76 ? 11.674 6.295 -19.450 1.00 53.12 76 GLU A CA 1
ATOM 532 C C . GLU A 1 76 ? 11.420 7.272 -18.283 1.00 53.12 76 GLU A C 1
ATOM 534 O O . GLU A 1 76 ? 10.511 7.069 -17.473 1.00 53.12 76 GLU A O 1
ATOM 539 N N . GLU A 1 77 ? 12.237 8.329 -18.197 1.00 51.50 77 GLU A N 1
ATOM 540 C CA . GLU A 1 77 ? 12.449 9.271 -17.076 1.00 51.50 77 GLU A CA 1
ATOM 541 C C . GLU A 1 77 ? 11.205 9.821 -16.332 1.00 51.50 77 GLU A C 1
ATOM 543 O O . GLU A 1 77 ? 11.366 10.490 -15.316 1.00 51.50 77 GLU A O 1
ATOM 548 N N . SER A 1 78 ? 9.967 9.544 -16.751 1.00 49.72 78 SER A N 1
ATOM 549 C CA . SER A 1 78 ? 8.710 9.919 -16.081 1.00 49.72 78 SER A CA 1
ATOM 550 C C . SER A 1 78 ? 8.110 8.849 -15.144 1.00 49.72 78 SER A C 1
ATOM 552 O O . SER A 1 78 ? 7.097 9.102 -14.487 1.00 49.72 78 SER A O 1
ATOM 554 N N . SER A 1 79 ? 8.680 7.643 -15.067 1.00 59.72 79 SER A N 1
ATOM 555 C CA . SER A 1 79 ? 8.064 6.484 -14.384 1.00 59.72 79 SER A CA 1
ATOM 556 C C . SER A 1 79 ? 8.229 6.426 -12.855 1.00 59.72 79 SER A C 1
ATOM 558 O O . SER A 1 79 ? 7.454 5.766 -12.148 1.00 59.72 79 SER A O 1
ATOM 560 N N . TRP A 1 80 ? 9.208 7.146 -12.309 1.00 64.94 80 TRP A N 1
ATOM 561 C CA . TRP A 1 80 ? 9.536 7.131 -10.879 1.00 64.94 80 TRP A CA 1
ATOM 562 C C . TRP A 1 80 ? 8.515 7.907 -10.038 1.00 64.94 80 TRP A C 1
ATOM 564 O O . TRP A 1 80 ? 8.128 7.439 -8.969 1.00 64.94 80 TRP A O 1
ATOM 574 N N . MET A 1 81 ? 8.000 9.041 -10.529 1.00 67.25 81 MET A N 1
ATOM 575 C CA . MET A 1 81 ? 6.995 9.831 -9.802 1.00 67.25 81 MET A CA 1
ATOM 576 C C . MET A 1 81 ? 5.692 9.042 -9.628 1.00 67.25 81 MET A C 1
ATOM 578 O O . MET A 1 81 ? 5.095 9.045 -8.552 1.00 67.25 81 MET A O 1
ATOM 582 N N . ARG A 1 82 ? 5.304 8.284 -10.659 1.00 71.69 82 ARG A N 1
ATOM 583 C CA . ARG A 1 82 ? 4.192 7.330 -10.601 1.00 71.69 82 ARG A CA 1
ATOM 584 C C . ARG A 1 82 ? 4.432 6.252 -9.542 1.00 71.69 82 ARG A C 1
ATOM 586 O O . ARG A 1 82 ? 3.553 5.993 -8.728 1.00 71.69 82 ARG A O 1
ATOM 593 N N . SER A 1 83 ? 5.626 5.663 -9.532 1.00 76.44 83 SER A N 1
ATOM 594 C CA . SER A 1 83 ? 6.021 4.623 -8.572 1.00 76.44 83 SER A CA 1
ATOM 595 C C . SER A 1 83 ? 5.957 5.117 -7.123 1.00 76.44 83 SER A C 1
ATOM 597 O O . SER A 1 83 ? 5.449 4.418 -6.249 1.00 76.44 83 SER A O 1
ATOM 599 N N . ILE A 1 84 ? 6.396 6.354 -6.877 1.00 76.31 84 ILE A N 1
ATOM 600 C CA . ILE A 1 84 ? 6.323 6.997 -5.559 1.00 76.31 84 ILE A CA 1
ATOM 601 C C . ILE A 1 84 ? 4.875 7.293 -5.176 1.00 76.31 84 ILE A C 1
ATOM 603 O O . ILE A 1 84 ? 4.469 6.965 -4.066 1.00 76.31 84 ILE A O 1
ATOM 607 N N . ALA A 1 85 ? 4.074 7.857 -6.083 1.00 77.62 85 ALA A N 1
ATOM 608 C CA . ALA A 1 85 ? 2.667 8.148 -5.813 1.00 77.62 85 ALA A CA 1
ATOM 609 C C . ALA A 1 85 ? 1.872 6.874 -5.471 1.00 77.62 85 ALA A C 1
ATOM 611 O O . ALA A 1 85 ? 1.124 6.857 -4.492 1.00 77.62 85 ALA A O 1
ATOM 612 N N . LEU A 1 86 ? 2.079 5.793 -6.229 1.00 82.25 86 LEU A N 1
ATOM 613 C CA . LEU A 1 86 ? 1.437 4.498 -5.986 1.00 82.25 86 LEU A CA 1
ATOM 614 C C . LEU A 1 86 ? 1.946 3.837 -4.700 1.00 82.25 86 LEU A C 1
ATOM 616 O O . LEU A 1 86 ? 1.141 3.304 -3.938 1.00 82.25 86 LEU A O 1
ATOM 620 N N . GLY A 1 87 ? 3.245 3.933 -4.405 1.00 83.94 87 GLY A N 1
ATOM 621 C CA . GLY A 1 87 ? 3.819 3.470 -3.140 1.00 83.94 87 GLY A CA 1
ATOM 622 C C . GLY A 1 87 ? 3.253 4.216 -1.927 1.00 83.94 87 GLY A C 1
ATOM 623 O O . GLY A 1 87 ? 2.843 3.584 -0.953 1.00 83.94 87 GLY A O 1
ATOM 624 N N . CYS A 1 88 ? 3.149 5.545 -2.002 1.00 82.75 88 CYS A N 1
ATOM 625 C CA . CYS A 1 88 ? 2.531 6.376 -0.967 1.00 82.75 88 CYS A CA 1
ATOM 626 C C . CYS A 1 88 ? 1.049 6.034 -0.781 1.00 82.75 88 CYS A C 1
ATOM 628 O O . CYS A 1 88 ? 0.597 5.859 0.349 1.00 82.75 88 CYS A O 1
ATOM 630 N N . TRP A 1 89 ? 0.290 5.882 -1.869 1.00 84.69 89 TRP A N 1
ATOM 631 C CA . TRP A 1 89 ? -1.114 5.473 -1.785 1.00 84.69 89 TRP A CA 1
ATOM 632 C C . TRP A 1 89 ? -1.251 4.077 -1.157 1.00 84.69 89 TRP A C 1
ATOM 634 O O . TRP A 1 89 ? -2.073 3.871 -0.258 1.00 84.69 89 TRP A O 1
ATOM 644 N N . TRP A 1 90 ? -0.410 3.121 -1.550 1.00 90.19 90 TRP A N 1
ATOM 645 C CA . TRP A 1 90 ? -0.408 1.798 -0.936 1.00 90.19 90 TRP A CA 1
ATOM 646 C C . TRP A 1 90 ? -0.082 1.853 0.560 1.00 90.19 90 TRP A C 1
ATOM 648 O O . TRP A 1 90 ? -0.757 1.207 1.359 1.00 90.19 90 TRP A O 1
ATOM 658 N N . TYR A 1 91 ? 0.887 2.675 0.964 1.00 87.81 91 TYR A N 1
ATOM 659 C CA . TYR A 1 91 ? 1.214 2.882 2.372 1.00 87.81 91 TYR A CA 1
ATOM 660 C C . TYR A 1 91 ? 0.016 3.427 3.168 1.00 87.81 91 TYR A C 1
ATOM 662 O O . TYR A 1 91 ? -0.369 2.830 4.173 1.00 87.81 91 TYR A O 1
ATOM 670 N N . VAL A 1 92 ? -0.653 4.475 2.670 1.00 84.56 92 VAL A N 1
ATOM 671 C CA . VAL A 1 92 ? -1.884 5.002 3.292 1.00 84.56 92 VAL A CA 1
ATOM 672 C C . VAL A 1 92 ? -2.955 3.911 3.385 1.00 84.56 92 VAL A C 1
ATOM 674 O O . VAL A 1 92 ? -3.626 3.775 4.405 1.00 84.56 92 VAL A O 1
ATOM 677 N N . THR A 1 93 ? -3.095 3.084 2.348 1.00 88.62 93 THR A N 1
ATOM 678 C CA . THR A 1 93 ? -4.036 1.955 2.348 1.00 88.62 93 THR A CA 1
ATOM 679 C C . THR A 1 93 ? -3.729 0.961 3.467 1.00 88.62 93 THR A C 1
ATOM 681 O O . THR A 1 93 ? -4.652 0.483 4.133 1.00 88.62 93 THR A O 1
ATOM 684 N N . MET A 1 94 ? -2.454 0.640 3.697 1.00 91.50 94 MET A N 1
ATOM 685 C CA . MET A 1 94 ? -2.056 -0.255 4.782 1.00 91.50 94 MET A CA 1
ATOM 686 C C . MET A 1 94 ? -2.377 0.351 6.149 1.00 91.50 94 MET A C 1
ATOM 688 O O . MET A 1 94 ? -2.947 -0.338 6.991 1.00 91.50 94 MET A O 1
ATOM 692 N N . GLU A 1 95 ? -2.123 1.643 6.352 1.00 88.50 95 GLU A N 1
ATOM 693 C CA . GLU A 1 95 ? -2.476 2.337 7.596 1.00 88.50 95 GLU A CA 1
ATOM 694 C C . GLU A 1 95 ? -3.986 2.302 7.863 1.00 88.50 95 GLU A C 1
ATOM 696 O O . GLU A 1 95 ? -4.420 1.912 8.949 1.00 88.50 95 GLU A O 1
ATOM 701 N N . VAL A 1 96 ? -4.814 2.591 6.856 1.00 86.56 96 VAL A N 1
ATOM 702 C CA . VAL A 1 96 ? -6.279 2.472 6.979 1.00 86.56 96 VAL A CA 1
ATOM 703 C C . VAL A 1 96 ? -6.696 1.015 7.243 1.00 86.56 96 VAL A C 1
ATOM 705 O O . VAL A 1 96 ? -7.638 0.758 7.996 1.00 86.56 96 VAL A O 1
ATOM 708 N N . SER A 1 97 ? -5.973 0.040 6.684 1.00 88.94 97 SER A N 1
ATOM 709 C CA . SER A 1 97 ? -6.208 -1.392 6.923 1.00 88.94 97 SER A CA 1
ATOM 710 C C . SER A 1 97 ? -5.899 -1.796 8.365 1.00 88.94 97 SER A C 1
ATOM 712 O O . SER A 1 97 ? -6.695 -2.510 8.979 1.00 88.94 97 SER A O 1
ATOM 714 N N . TRP A 1 98 ? -4.788 -1.322 8.931 1.00 90.31 98 TRP A N 1
ATOM 715 C CA . TRP A 1 98 ? -4.463 -1.522 10.345 1.00 90.31 98 TRP A CA 1
ATOM 716 C C . TRP A 1 98 ? -5.514 -0.893 11.253 1.00 90.31 98 TRP A C 1
ATOM 718 O O . TRP A 1 98 ? -6.016 -1.568 12.152 1.00 90.31 98 TRP A O 1
ATOM 728 N N . GLU A 1 99 ? -5.951 0.328 10.950 1.00 86.75 99 GLU A N 1
ATOM 729 C CA . GLU A 1 99 ? -7.013 0.994 11.707 1.00 86.75 99 GLU A CA 1
ATOM 730 C C . GLU A 1 99 ? -8.324 0.200 11.684 1.00 86.75 99 GLU A C 1
ATOM 732 O O . GLU A 1 99 ? -8.990 0.018 12.708 1.00 86.75 99 GLU A O 1
ATOM 737 N N . ALA A 1 100 ? -8.698 -0.318 10.510 1.00 86.94 100 ALA A N 1
ATOM 738 C CA . ALA A 1 100 ? -9.878 -1.158 10.345 1.00 86.94 100 ALA A CA 1
ATOM 739 C C . ALA A 1 100 ? -9.800 -2.425 11.213 1.00 86.94 100 ALA A C 1
ATOM 741 O O . ALA A 1 100 ? -10.806 -2.893 11.761 1.00 86.94 100 ALA A O 1
ATOM 742 N N . ILE A 1 101 ? -8.606 -3.007 11.333 1.00 88.50 101 ILE A N 1
ATOM 743 C CA . ILE A 1 101 ? -8.341 -4.176 12.170 1.00 88.50 101 ILE A CA 1
ATOM 744 C C . ILE A 1 101 ? -8.442 -3.800 13.653 1.00 88.50 101 ILE A C 1
ATOM 746 O O . ILE A 1 101 ? -9.185 -4.454 14.387 1.00 88.50 101 ILE A O 1
ATOM 750 N N . GLU A 1 102 ? -7.782 -2.734 14.090 1.00 87.94 102 GLU A N 1
ATOM 751 C CA . GLU A 1 102 ? -7.788 -2.268 15.483 1.00 87.94 102 GLU A CA 1
ATOM 752 C C . GLU A 1 102 ? -9.197 -1.908 15.972 1.00 87.94 102 GLU A C 1
ATOM 754 O O . GLU A 1 102 ? -9.634 -2.364 17.036 1.00 87.94 102 GLU A O 1
ATOM 759 N N . ARG A 1 103 ? -9.969 -1.171 15.162 1.00 84.31 103 ARG A N 1
ATOM 760 C CA . ARG A 1 103 ? -11.360 -0.803 15.482 1.00 84.31 103 ARG A CA 1
ATOM 761 C C . ARG A 1 103 ? -12.268 -2.026 15.632 1.00 84.31 103 ARG A C 1
ATOM 763 O O . ARG A 1 103 ? -13.178 -2.018 16.465 1.00 84.31 103 ARG A O 1
ATOM 770 N N . ARG A 1 104 ? -12.031 -3.100 14.866 1.00 84.06 104 ARG A N 1
ATOM 771 C CA . ARG A 1 104 ? -12.772 -4.371 15.013 1.00 84.06 104 ARG A CA 1
ATOM 772 C C . ARG A 1 104 ? -12.382 -5.143 16.273 1.00 84.06 104 ARG A C 1
ATOM 774 O O . ARG A 1 104 ? -13.253 -5.803 16.835 1.00 84.06 104 ARG A O 1
ATOM 781 N N . HIS A 1 105 ? -11.145 -4.995 16.747 1.00 83.88 105 HIS A N 1
ATOM 782 C CA . HIS A 1 105 ? -10.669 -5.550 18.021 1.00 83.88 105 HIS A CA 1
ATOM 783 C C . HIS A 1 105 ? -11.013 -4.675 19.239 1.00 83.88 105 HIS A C 1
ATOM 785 O O . HIS A 1 105 ? -10.676 -5.022 20.367 1.00 83.88 105 HIS A O 1
ATOM 791 N N . GLY A 1 106 ? -11.742 -3.571 19.041 1.00 77.69 106 GLY A N 1
ATOM 792 C CA . GLY A 1 106 ? -12.271 -2.749 20.128 1.00 77.69 106 GLY A CA 1
ATOM 793 C C . GLY A 1 106 ? -11.345 -1.630 20.600 1.00 77.69 106 GLY A C 1
ATOM 794 O O . GLY A 1 106 ? -11.641 -1.027 21.635 1.00 77.69 106 GLY A O 1
ATOM 795 N N . ALA A 1 107 ? -10.285 -1.315 19.846 1.00 77.12 107 ALA A N 1
ATOM 796 C CA . ALA A 1 107 ? -9.438 -0.161 20.125 1.00 77.12 107 ALA A CA 1
ATOM 797 C C . ALA A 1 107 ? -10.279 1.126 20.189 1.00 77.12 107 ALA A C 1
ATOM 799 O O . ALA A 1 107 ? -11.150 1.371 19.347 1.00 77.12 107 ALA A O 1
ATOM 800 N N . ARG A 1 108 ? -10.043 1.941 21.221 1.00 68.94 108 ARG A N 1
ATOM 801 C CA . ARG A 1 108 ? -10.625 3.281 21.346 1.00 68.94 108 ARG A CA 1
ATOM 802 C C . ARG A 1 108 ? -9.637 4.277 20.753 1.00 68.94 108 ARG A C 1
ATOM 804 O O . ARG A 1 108 ? -8.590 4.515 21.338 1.00 68.94 108 ARG A O 1
ATOM 811 N N . THR A 1 109 ? -9.977 4.852 19.606 1.00 68.38 109 THR A N 1
ATOM 812 C CA . THR A 1 109 ? -9.183 5.910 18.974 1.00 68.38 109 THR A CA 1
ATOM 813 C C . THR A 1 109 ? -9.477 7.243 19.656 1.00 68.38 109 THR A C 1
ATOM 815 O O . THR A 1 109 ? -10.614 7.719 19.612 1.00 68.38 109 THR A O 1
ATOM 818 N N . THR A 1 110 ? -8.476 7.840 20.303 1.00 75.25 110 THR A N 1
ATOM 819 C CA . THR A 1 110 ? -8.548 9.226 20.787 1.00 75.25 110 THR A CA 1
ATOM 820 C C . THR A 1 110 ? -8.231 10.196 19.645 1.00 75.25 110 THR A C 1
ATOM 822 O O . THR A 1 110 ? -7.617 9.819 18.641 1.00 75.25 110 THR A O 1
ATOM 825 N N . ALA A 1 111 ? -8.651 11.456 19.784 1.00 73.38 111 ALA A N 1
ATOM 826 C CA . ALA A 1 111 ? -8.327 12.498 18.808 1.00 73.38 111 ALA A CA 1
ATOM 827 C C . ALA A 1 111 ? -6.805 12.700 18.681 1.00 73.38 111 ALA A C 1
ATOM 829 O O . ALA A 1 111 ? -6.294 12.814 17.572 1.00 73.38 111 ALA A O 1
ATOM 830 N N . GLU A 1 112 ? -6.080 12.645 19.801 1.00 73.69 112 GLU A N 1
ATOM 831 C CA . GLU A 1 112 ? -4.616 12.760 19.843 1.00 73.69 112 GLU A CA 1
ATOM 832 C C . GLU A 1 112 ? -3.916 11.601 19.125 1.00 73.69 112 GLU A C 1
ATOM 834 O O . GLU A 1 112 ? -3.051 11.841 18.287 1.00 73.69 112 GLU A O 1
ATOM 839 N N . ALA A 1 113 ? -4.334 10.351 19.364 1.00 71.69 113 ALA A N 1
ATOM 840 C CA . ALA A 1 113 ? -3.762 9.191 18.675 1.00 71.69 113 ALA A CA 1
ATOM 841 C C . ALA A 1 113 ? -4.011 9.245 17.158 1.00 71.69 113 ALA A C 1
ATOM 843 O O . ALA A 1 113 ? -3.155 8.867 16.363 1.00 71.69 113 ALA A O 1
ATOM 844 N N . THR A 1 114 ? -5.173 9.764 16.750 1.00 72.44 114 THR A N 1
ATOM 845 C CA . THR A 1 114 ? -5.504 9.951 15.331 1.00 72.44 114 THR A CA 1
ATOM 846 C C . THR A 1 114 ? -4.631 11.039 14.703 1.00 72.44 114 THR A C 1
ATOM 848 O O . THR A 1 114 ? -4.098 10.840 13.615 1.00 72.44 114 THR A O 1
ATOM 851 N N . ALA A 1 115 ? -4.443 12.170 15.391 1.00 68.19 115 ALA A N 1
ATOM 852 C CA . ALA A 1 115 ? -3.590 13.260 14.922 1.00 68.19 115 ALA A CA 1
ATOM 853 C C . ALA A 1 115 ? -2.123 12.821 14.779 1.00 68.19 115 ALA A C 1
ATOM 855 O O . ALA A 1 115 ? -1.506 13.111 13.755 1.00 68.19 115 ALA A O 1
ATOM 856 N N . HIS A 1 116 ? -1.601 12.061 15.749 1.00 72.38 116 HIS A N 1
ATOM 857 C CA . HIS A 1 116 ? -0.247 11.505 15.693 1.00 72.38 116 HIS A CA 1
ATOM 858 C C . HIS A 1 116 ? -0.059 10.601 14.470 1.00 72.38 116 HIS A C 1
ATOM 860 O O . HIS A 1 116 ? 0.869 10.784 13.688 1.00 72.38 116 HIS A O 1
ATOM 866 N N . ARG A 1 117 ? -1.002 9.684 14.241 1.00 74.62 117 ARG A N 1
ATOM 867 C CA . ARG A 1 117 ? -0.961 8.744 13.115 1.00 74.62 117 ARG A CA 1
ATOM 868 C C . ARG A 1 117 ? -1.048 9.445 11.759 1.00 74.62 117 ARG A C 1
ATOM 870 O O . ARG A 1 117 ? -0.324 9.108 10.829 1.00 74.62 117 ARG A O 1
ATOM 877 N N . VAL A 1 118 ? -1.901 10.465 11.641 1.00 73.44 118 VAL A N 1
ATOM 878 C CA . VAL A 1 118 ? -1.975 11.300 10.430 1.00 73.44 118 VAL A CA 1
ATOM 879 C C . VAL A 1 118 ? -0.660 12.044 10.200 1.00 73.44 118 VAL A C 1
ATOM 881 O O . VAL A 1 118 ? -0.213 12.140 9.058 1.00 73.44 118 VAL A O 1
ATOM 884 N N . GLN A 1 119 ? -0.018 12.542 11.259 1.00 71.25 119 GLN A N 1
ATOM 885 C CA . GLN A 1 119 ? 1.273 13.215 11.160 1.00 71.25 119 GLN A CA 1
ATOM 886 C C . GLN A 1 119 ? 2.394 12.255 10.740 1.00 71.25 119 GLN A C 1
ATOM 888 O O . GLN A 1 119 ? 3.203 12.623 9.887 1.00 71.25 119 GLN A O 1
ATOM 893 N N . GLU A 1 120 ? 2.431 11.030 11.266 1.00 74.81 120 GLU A N 1
ATOM 894 C CA . GLU A 1 120 ? 3.367 9.984 10.824 1.00 74.81 120 GLU A CA 1
ATOM 895 C C . GLU A 1 120 ? 3.191 9.685 9.335 1.00 74.81 120 GLU A C 1
ATOM 897 O O . GLU A 1 120 ? 4.162 9.716 8.575 1.00 74.81 120 GLU A O 1
ATOM 902 N N . VAL A 1 121 ? 1.942 9.499 8.895 1.00 74.62 121 VAL A N 1
ATOM 903 C CA . VAL A 1 121 ? 1.625 9.261 7.485 1.00 74.62 121 VAL A CA 1
ATOM 904 C C . VAL A 1 121 ? 2.050 10.432 6.610 1.00 74.62 121 VAL A C 1
ATOM 906 O O . VAL A 1 121 ? 2.719 10.233 5.596 1.00 74.62 121 VAL A O 1
ATOM 909 N N . ALA A 1 122 ? 1.708 11.657 7.007 1.00 65.69 122 ALA A N 1
ATOM 910 C CA . ALA A 1 122 ? 2.090 12.863 6.284 1.00 65.69 122 ALA A CA 1
ATOM 911 C C . ALA A 1 122 ? 3.615 13.033 6.218 1.00 65.69 122 ALA A C 1
ATOM 913 O O . ALA A 1 122 ? 4.141 13.433 5.181 1.00 65.69 122 ALA A O 1
ATOM 914 N N . THR A 1 123 ? 4.330 12.683 7.289 1.00 70.06 123 THR A N 1
ATOM 915 C CA . THR A 1 123 ? 5.796 12.744 7.351 1.00 70.06 123 THR A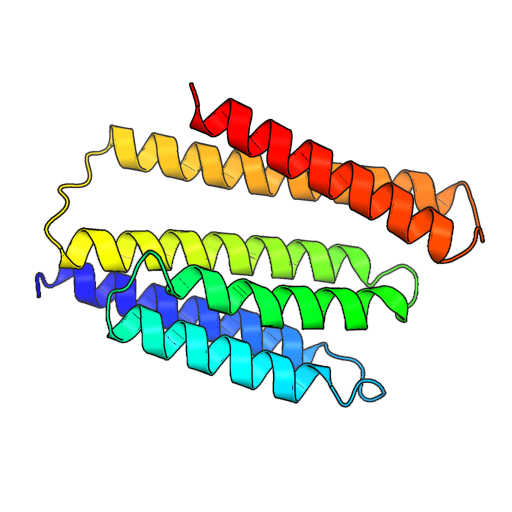 CA 1
ATOM 916 C C . THR A 1 123 ? 6.416 11.724 6.405 1.00 70.06 123 THR A C 1
ATOM 918 O O . THR A 1 123 ? 7.278 12.075 5.603 1.00 70.06 123 THR A O 1
ATOM 921 N N . VAL A 1 124 ? 5.945 10.477 6.442 1.00 73.81 124 VAL A N 1
ATOM 922 C CA . VAL A 1 124 ? 6.404 9.401 5.556 1.00 73.81 124 VAL A CA 1
ATOM 923 C C . VAL A 1 124 ? 6.165 9.755 4.088 1.00 73.81 124 VAL A C 1
ATOM 925 O O . VAL A 1 124 ? 7.092 9.679 3.279 1.00 73.81 124 VAL A O 1
ATOM 928 N N . VAL A 1 125 ? 4.952 10.195 3.746 1.00 70.75 125 VAL A N 1
ATOM 929 C CA . VAL A 1 125 ? 4.599 10.599 2.378 1.00 70.75 125 VAL A CA 1
ATOM 930 C C . VAL A 1 125 ? 5.415 11.818 1.946 1.00 70.75 125 VAL A C 1
ATOM 932 O O . VAL A 1 125 ? 5.957 11.830 0.842 1.00 70.75 125 VAL A O 1
ATOM 935 N N . GLY A 1 126 ? 5.559 12.821 2.814 1.00 62.97 126 GLY A N 1
ATOM 936 C CA . GLY A 1 126 ? 6.351 14.018 2.542 1.00 62.97 126 GLY A CA 1
ATOM 937 C C . GLY A 1 126 ? 7.821 13.695 2.277 1.00 62.97 126 GLY A C 1
ATOM 938 O O . GLY A 1 126 ? 8.392 14.176 1.300 1.00 62.97 126 GLY A O 1
ATOM 939 N N . VAL A 1 127 ? 8.423 12.823 3.086 1.00 71.56 127 VAL A N 1
ATOM 940 C CA . VAL A 1 127 ? 9.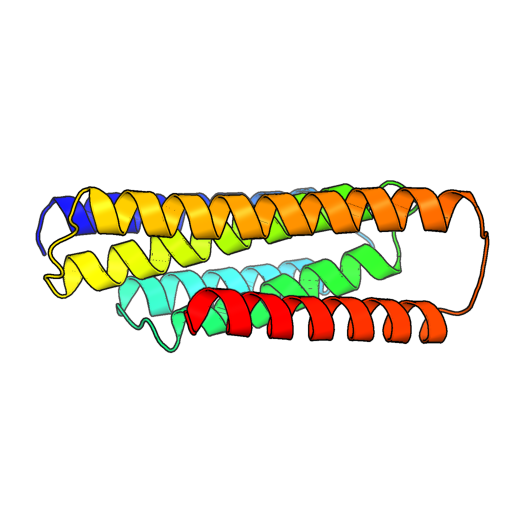812 12.382 2.900 1.00 71.56 127 VAL A CA 1
ATOM 941 C C . VAL A 1 127 ? 9.964 11.561 1.622 1.00 71.56 127 VAL A C 1
ATOM 943 O O . VAL A 1 127 ? 10.909 11.790 0.871 1.00 71.56 127 VAL A O 1
ATOM 946 N N . ALA A 1 128 ? 9.033 10.652 1.326 1.00 71.44 128 ALA A N 1
ATOM 947 C CA . ALA A 1 128 ? 9.061 9.877 0.087 1.00 71.44 128 ALA A CA 1
ATOM 948 C C . ALA A 1 128 ? 8.991 10.782 -1.157 1.00 71.44 128 ALA A C 1
ATOM 950 O O . ALA A 1 128 ? 9.739 10.576 -2.115 1.00 71.44 128 ALA A O 1
ATOM 951 N N . LEU A 1 129 ? 8.157 11.827 -1.123 1.00 67.44 129 LEU A N 1
ATOM 952 C CA . LEU A 1 129 ? 8.090 12.835 -2.183 1.00 67.44 129 LEU A CA 1
ATOM 953 C C . LEU A 1 129 ? 9.387 13.648 -2.284 1.00 67.44 129 LEU A C 1
ATOM 955 O O . LEU A 1 129 ? 9.887 13.836 -3.391 1.00 67.44 129 LEU A O 1
ATOM 959 N N . LEU A 1 130 ? 9.966 14.082 -1.160 1.00 67.94 130 LEU A N 1
ATOM 960 C CA . LEU A 1 130 ? 11.243 14.806 -1.142 1.00 67.94 130 LEU A CA 1
ATOM 961 C C . LEU A 1 130 ? 12.389 13.964 -1.711 1.00 67.94 130 LEU A C 1
ATOM 963 O O . LEU A 1 130 ? 13.177 14.471 -2.507 1.00 67.94 130 LEU A O 1
ATOM 967 N N . ILE A 1 131 ? 12.464 12.680 -1.350 1.00 69.25 131 ILE A N 1
ATOM 968 C CA . ILE A 1 131 ? 13.442 11.741 -1.914 1.00 69.25 131 ILE A CA 1
ATOM 969 C C . ILE A 1 131 ? 13.203 11.578 -3.413 1.00 69.25 131 ILE A C 1
ATOM 971 O O . ILE A 1 131 ? 14.162 11.612 -4.177 1.00 69.25 131 ILE A O 1
ATOM 975 N N . GLY A 1 132 ? 11.947 11.450 -3.844 1.00 63.91 132 GLY A N 1
ATOM 976 C CA . GLY A 1 132 ? 11.594 11.401 -5.260 1.00 63.91 132 GLY A CA 1
ATOM 977 C C . GLY A 1 132 ? 12.094 12.608 -6.036 1.00 63.91 132 GLY A C 1
ATOM 978 O O . GLY A 1 132 ? 12.810 12.464 -7.023 1.00 63.91 132 GLY A O 1
ATOM 979 N N . VAL A 1 133 ? 11.766 13.805 -5.553 1.00 64.81 133 VAL A N 1
ATOM 980 C CA . VAL A 1 133 ? 12.203 15.067 -6.159 1.00 64.81 133 VAL A CA 1
ATOM 981 C C . VAL A 1 133 ? 13.732 15.172 -6.146 1.00 64.81 133 VAL A C 1
ATOM 983 O O . VAL A 1 133 ? 14.326 15.513 -7.167 1.00 64.81 133 VAL A O 1
ATOM 986 N N . GLY A 1 134 ? 14.396 14.811 -5.046 1.00 58.09 134 GLY A N 1
ATOM 987 C CA . GLY A 1 134 ? 15.859 14.811 -4.955 1.00 58.09 134 GLY A CA 1
ATOM 988 C C . GLY A 1 134 ? 16.522 13.828 -5.923 1.00 58.09 134 GLY A C 1
ATOM 989 O O . GLY A 1 134 ? 17.481 14.183 -6.606 1.00 58.09 134 GLY A O 1
ATOM 990 N N . ALA A 1 135 ? 15.979 12.616 -6.048 1.00 62.66 135 ALA A N 1
ATOM 991 C CA . ALA A 1 135 ? 16.436 11.623 -7.013 1.00 62.66 135 ALA A CA 1
ATOM 992 C C . ALA A 1 135 ? 16.237 12.108 -8.458 1.00 62.66 135 ALA A C 1
ATOM 994 O O . ALA A 1 135 ? 17.112 11.889 -9.292 1.00 62.66 135 ALA A O 1
ATOM 995 N N . SER A 1 136 ? 15.149 12.831 -8.743 1.00 55.97 136 SER A N 1
ATOM 996 C CA . SER A 1 136 ? 14.892 13.420 -10.064 1.00 55.97 136 SER A CA 1
ATOM 997 C C . SER A 1 136 ? 15.880 14.521 -10.436 1.00 55.97 136 SER A C 1
ATOM 999 O O . SER A 1 136 ? 16.370 14.561 -11.563 1.00 55.97 136 SER A O 1
ATOM 1001 N N . ALA A 1 137 ? 16.239 15.364 -9.466 1.00 57.31 137 ALA A N 1
ATOM 1002 C CA . ALA A 1 137 ? 17.253 16.392 -9.645 1.00 57.31 137 ALA A CA 1
ATOM 1003 C C . ALA A 1 137 ? 18.648 15.780 -9.842 1.00 57.31 137 ALA A C 1
ATOM 1005 O O . ALA A 1 137 ? 19.469 16.341 -10.554 1.00 57.31 137 ALA A O 1
ATOM 1006 N N . LEU A 1 138 ? 18.924 14.622 -9.237 1.00 57.38 138 LEU A N 1
ATOM 1007 C CA . LEU A 1 138 ? 20.189 13.905 -9.422 1.00 57.38 138 LEU A CA 1
ATOM 1008 C C . LEU A 1 138 ? 20.247 13.156 -10.761 1.00 57.38 138 LEU A C 1
ATOM 1010 O O . LEU A 1 138 ? 21.296 13.144 -11.406 1.00 57.38 138 LEU A O 1
ATOM 1014 N N . ALA A 1 139 ? 19.135 12.556 -11.192 1.00 56.84 139 ALA A N 1
ATOM 1015 C CA . ALA A 1 139 ? 19.038 11.840 -12.462 1.00 56.84 139 ALA A CA 1
ATOM 1016 C C . ALA A 1 139 ? 19.204 12.777 -13.671 1.00 56.84 139 ALA A C 1
ATOM 1018 O O . ALA A 1 139 ? 19.884 12.413 -14.627 1.00 56.84 139 ALA A O 1
ATOM 1019 N N . SER A 1 140 ? 18.684 14.008 -13.596 1.00 53.94 140 SER A N 1
ATOM 1020 C CA . SER A 1 140 ? 18.824 15.017 -14.659 1.00 53.94 140 SER A CA 1
ATOM 1021 C C . SER A 1 140 ? 20.247 15.573 -14.822 1.00 53.94 140 SER A C 1
ATOM 1023 O O . SER A 1 140 ? 20.544 16.217 -15.827 1.00 53.94 140 SER A O 1
ATOM 1025 N N . ILE A 1 141 ? 21.140 15.316 -13.859 1.00 52.50 141 ILE A N 1
ATOM 1026 C CA . ILE A 1 141 ? 22.527 15.807 -13.861 1.00 52.50 141 ILE A CA 1
ATOM 1027 C C . ILE A 1 141 ? 23.522 14.713 -14.305 1.00 52.50 141 ILE A C 1
ATOM 1029 O O . ILE A 1 141 ? 24.639 15.032 -14.714 1.00 52.50 141 ILE A O 1
ATOM 1033 N N . ALA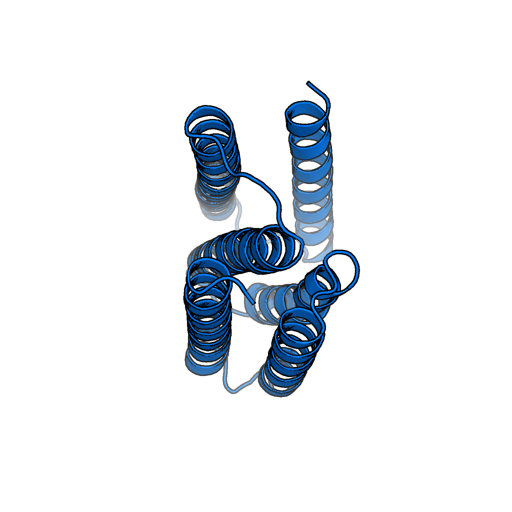 A 1 142 ? 23.146 13.427 -14.278 1.00 43.28 142 ALA A N 1
ATOM 1034 C CA . ALA A 1 142 ? 24.065 12.316 -14.549 1.00 43.28 142 ALA A CA 1
ATOM 1035 C C . ALA A 1 142 ? 23.436 11.220 -15.437 1.00 43.28 142 ALA A C 1
ATOM 1037 O O . ALA A 1 142 ? 22.920 10.226 -14.915 1.00 43.28 142 ALA A O 1
ATOM 1038 N N . PRO A 1 143 ? 23.516 11.339 -16.778 1.00 49.25 143 PRO A N 1
ATOM 1039 C CA . PRO A 1 143 ? 23.024 10.299 -17.666 1.00 49.25 143 PRO A CA 1
ATOM 1040 C C . PRO A 1 143 ? 23.979 9.093 -17.640 1.00 49.25 143 PRO A C 1
ATOM 1042 O O . PRO A 1 143 ? 25.187 9.220 -17.835 1.00 49.25 143 PRO A O 1
ATOM 1045 N N . ALA A 1 144 ? 23.401 7.914 -17.405 1.00 53.22 144 ALA A N 1
ATOM 1046 C CA . ALA A 1 144 ? 24.000 6.582 -17.519 1.00 53.22 144 ALA A CA 1
ATOM 1047 C C . ALA A 1 144 ? 25.134 6.222 -16.531 1.00 53.22 144 ALA A C 1
ATOM 1049 O O . ALA A 1 144 ? 26.323 6.249 -16.852 1.00 53.22 144 ALA A O 1
ATOM 1050 N N . ARG A 1 145 ? 24.769 5.700 -15.351 1.00 49.44 145 ARG A N 1
ATOM 1051 C CA . ARG A 1 145 ? 25.608 4.714 -14.639 1.00 49.44 145 ARG A CA 1
ATOM 1052 C C . ARG A 1 145 ? 24.796 3.473 -14.290 1.00 49.44 145 ARG A C 1
ATOM 1054 O O . ARG A 1 145 ? 23.594 3.559 -14.072 1.00 49.44 145 ARG A O 1
ATOM 1061 N N . SER A 1 146 ? 25.485 2.330 -14.316 1.00 49.53 146 SER A N 1
ATOM 1062 C CA . SER A 1 146 ? 24.933 0.973 -14.336 1.00 49.53 146 SER A CA 1
ATOM 1063 C C . SER A 1 146 ? 23.807 0.734 -13.327 1.00 49.53 146 SER A C 1
ATOM 1065 O O . SER A 1 146 ? 23.834 1.234 -12.204 1.00 49.53 146 SER A O 1
ATOM 1067 N N . VAL A 1 147 ? 22.861 -0.123 -13.715 1.00 51.94 147 VAL A N 1
ATOM 1068 C CA . VAL A 1 147 ? 21.740 -0.612 -12.887 1.00 51.94 147 VAL A CA 1
ATOM 1069 C C . VAL A 1 147 ? 22.196 -1.046 -11.483 1.00 51.94 147 VAL A C 1
ATOM 1071 O O . VAL A 1 147 ? 21.496 -0.826 -10.500 1.00 51.94 147 VAL A O 1
ATOM 1074 N N . ALA A 1 148 ? 23.413 -1.587 -11.358 1.00 45.06 148 ALA A N 1
ATOM 1075 C CA . ALA A 1 148 ? 24.014 -1.958 -10.078 1.00 45.06 148 ALA A CA 1
ATOM 1076 C C . ALA A 1 148 ? 24.244 -0.760 -9.136 1.00 45.06 148 ALA A C 1
ATOM 1078 O O . ALA A 1 148 ? 23.991 -0.865 -7.939 1.00 45.06 148 ALA A O 1
ATOM 1079 N N . LEU A 1 149 ? 24.687 0.390 -9.654 1.00 50.44 149 LEU A N 1
ATOM 1080 C CA . LEU A 1 149 ? 24.886 1.600 -8.852 1.00 50.44 149 LEU A CA 1
ATOM 1081 C C . LEU A 1 149 ? 23.541 2.199 -8.421 1.00 50.44 149 LEU A C 1
ATOM 1083 O O . LEU A 1 149 ? 23.396 2.617 -7.275 1.00 50.44 149 LEU A O 1
ATOM 1087 N N . GLN A 1 150 ? 22.545 2.179 -9.311 1.00 52.31 150 GLN A N 1
ATOM 1088 C CA . GLN A 1 150 ? 21.180 2.592 -8.980 1.00 52.31 150 GLN A CA 1
ATOM 1089 C C . GLN A 1 150 ? 20.586 1.707 -7.879 1.00 52.31 150 GLN A C 1
ATOM 1091 O O . GLN A 1 150 ? 20.040 2.238 -6.918 1.00 52.31 150 GLN A O 1
ATOM 1096 N N . ALA A 1 151 ? 20.769 0.385 -7.952 1.00 50.69 151 ALA A N 1
ATOM 1097 C CA . ALA A 1 151 ? 20.323 -0.551 -6.921 1.00 50.69 151 ALA A CA 1
ATOM 1098 C C . ALA A 1 151 ? 21.001 -0.306 -5.561 1.00 50.69 151 ALA A C 1
ATOM 1100 O O . ALA A 1 151 ? 20.342 -0.389 -4.527 1.00 50.69 151 ALA A O 1
ATOM 1101 N N . VAL A 1 152 ? 22.292 0.046 -5.546 1.00 56.06 152 VAL A N 1
ATOM 1102 C CA . VAL A 1 152 ? 23.012 0.404 -4.310 1.00 56.06 152 VAL A CA 1
ATOM 1103 C C . VAL A 1 152 ? 22.489 1.716 -3.723 1.00 56.06 152 VAL A C 1
ATOM 1105 O O . VAL A 1 152 ? 22.260 1.791 -2.517 1.00 56.06 152 VAL A O 1
ATOM 1108 N N . VAL A 1 153 ? 22.250 2.734 -4.554 1.00 51.66 153 VAL A N 1
ATOM 1109 C CA . VAL A 1 153 ? 21.687 4.020 -4.107 1.00 51.66 153 VAL A CA 1
ATOM 1110 C C . VAL A 1 153 ? 20.260 3.839 -3.586 1.00 51.66 153 VAL A C 1
ATOM 1112 O O . VAL A 1 153 ? 19.941 4.337 -2.507 1.00 51.66 153 VAL A O 1
ATOM 1115 N N . LEU A 1 154 ? 19.424 3.069 -4.288 1.00 53.31 154 LEU A N 1
ATOM 1116 C CA . LEU A 1 154 ? 18.072 2.739 -3.835 1.00 53.31 154 LEU A CA 1
ATOM 1117 C C . LEU A 1 154 ? 18.100 1.935 -2.533 1.00 53.31 154 LEU A C 1
ATOM 1119 O O . LEU A 1 154 ? 17.337 2.231 -1.620 1.00 53.31 154 LEU A O 1
ATOM 1123 N N . GLY A 1 155 ? 18.995 0.950 -2.427 1.00 56.50 155 GLY A N 1
ATOM 1124 C CA . GLY A 1 155 ? 19.192 0.161 -1.213 1.00 56.50 155 GLY A CA 1
ATOM 1125 C C . GLY A 1 155 ? 19.624 1.028 -0.030 1.00 56.50 155 GLY A C 1
ATOM 1126 O O . GLY A 1 155 ? 19.085 0.884 1.067 1.00 56.50 155 GLY A O 1
ATOM 1127 N N . GLY A 1 156 ? 20.530 1.982 -0.256 1.00 58.03 156 GLY A N 1
ATOM 1128 C CA . GLY A 1 156 ? 20.942 2.970 0.741 1.00 58.03 156 GLY A CA 1
ATOM 1129 C C . GLY A 1 156 ? 19.789 3.874 1.180 1.00 58.03 156 GLY A C 1
ATOM 1130 O O . GLY A 1 156 ? 19.560 4.026 2.379 1.00 58.03 156 GLY A O 1
ATOM 1131 N N . LEU A 1 157 ? 19.015 4.406 0.230 1.00 51.50 157 LEU A N 1
ATOM 1132 C CA . LEU A 1 157 ? 17.835 5.232 0.506 1.00 51.50 157 LEU A CA 1
ATOM 1133 C C . LEU A 1 157 ? 16.753 4.458 1.268 1.00 51.50 157 LEU A C 1
ATOM 1135 O O . LEU A 1 157 ? 16.225 4.967 2.251 1.00 51.50 157 LEU A O 1
ATOM 1139 N N . LEU A 1 158 ? 16.466 3.215 0.874 1.00 53.53 158 LEU A N 1
ATOM 1140 C CA . LEU A 1 158 ? 15.530 2.331 1.572 1.00 53.53 158 LEU A CA 1
ATOM 1141 C C . LEU A 1 158 ? 16.002 2.024 2.994 1.00 53.53 158 LEU A C 1
ATOM 1143 O O . LEU A 1 158 ? 15.207 2.074 3.928 1.00 53.53 158 LEU A O 1
ATOM 1147 N N . THR A 1 159 ? 17.293 1.754 3.181 1.00 58.66 159 THR A N 1
ATOM 1148 C CA . THR A 1 159 ? 17.861 1.488 4.510 1.00 58.66 159 THR A CA 1
ATOM 1149 C C . THR A 1 159 ? 17.796 2.734 5.394 1.00 58.66 159 THR A C 1
ATOM 1151 O O . THR A 1 159 ? 17.405 2.636 6.556 1.00 58.66 159 THR A O 1
ATOM 1154 N N . ALA A 1 160 ? 18.109 3.910 4.843 1.00 54.06 160 ALA A N 1
ATOM 1155 C CA . ALA A 1 160 ? 17.999 5.189 5.541 1.00 54.06 160 ALA A CA 1
ATOM 1156 C C . ALA A 1 160 ? 16.545 5.510 5.909 1.00 54.06 160 ALA A C 1
ATOM 1158 O O . ALA A 1 160 ? 16.267 5.935 7.027 1.00 54.06 160 ALA A O 1
ATOM 1159 N N . PHE A 1 161 ? 15.606 5.238 5.008 1.00 52.06 161 PHE A N 1
ATOM 1160 C CA . PHE A 1 161 ? 14.181 5.428 5.241 1.00 52.06 161 PHE A CA 1
ATOM 1161 C C . PHE A 1 161 ? 13.639 4.479 6.318 1.00 52.06 161 PHE A C 1
ATOM 1163 O O . PHE A 1 161 ? 12.953 4.921 7.235 1.00 52.06 161 PHE A O 1
ATOM 1170 N N . VAL A 1 162 ? 14.014 3.196 6.281 1.00 58.81 162 VAL A N 1
ATOM 1171 C CA . VAL A 1 162 ? 13.676 2.220 7.333 1.00 58.81 162 VAL A CA 1
ATOM 1172 C C . VAL A 1 162 ? 14.274 2.632 8.679 1.00 58.81 162 VAL A C 1
ATOM 1174 O O . VAL A 1 162 ? 13.605 2.518 9.706 1.00 58.81 162 VAL A O 1
ATOM 1177 N N . ALA A 1 163 ? 15.514 3.126 8.694 1.00 61.81 163 ALA A N 1
ATOM 1178 C CA . ALA A 1 163 ? 16.155 3.624 9.907 1.00 61.81 163 ALA A CA 1
ATOM 1179 C C . ALA A 1 163 ? 15.440 4.865 10.463 1.00 61.81 163 ALA A C 1
ATOM 1181 O O . ALA A 1 163 ? 15.191 4.938 11.664 1.00 61.81 163 ALA A O 1
ATOM 1182 N N . MET A 1 164 ? 15.051 5.798 9.595 1.00 52.66 164 MET A N 1
ATOM 1183 C CA . MET A 1 164 ? 14.345 7.016 9.981 1.00 52.66 164 MET A CA 1
ATOM 1184 C C . MET A 1 164 ? 12.932 6.713 10.490 1.00 52.66 164 MET A C 1
ATOM 1186 O O . MET A 1 164 ? 12.557 7.227 11.538 1.00 52.66 164 MET A O 1
ATOM 1190 N N . ILE A 1 165 ? 12.177 5.829 9.826 1.00 52.47 165 ILE A N 1
ATOM 1191 C CA . ILE A 1 165 ? 10.877 5.360 10.332 1.00 52.47 165 ILE A CA 1
ATOM 1192 C C . ILE A 1 165 ? 11.056 4.722 11.703 1.00 52.47 165 ILE A C 1
ATOM 1194 O O . ILE A 1 165 ? 10.351 5.096 12.631 1.00 52.47 165 ILE A O 1
ATOM 1198 N N . ARG A 1 166 ? 12.035 3.820 11.863 1.00 58.75 166 ARG A N 1
ATOM 1199 C CA . ARG A 1 166 ? 12.330 3.219 13.170 1.00 58.75 166 ARG A CA 1
ATOM 1200 C C . ARG A 1 166 ? 12.589 4.277 14.235 1.00 58.75 166 ARG A C 1
ATOM 1202 O O . ARG A 1 166 ? 12.067 4.143 15.332 1.00 58.75 166 ARG A O 1
ATOM 1209 N N . GLN A 1 167 ? 13.356 5.312 13.912 1.00 60.06 167 GLN A N 1
ATOM 1210 C CA . GLN A 1 167 ? 13.687 6.386 14.841 1.00 60.06 167 GLN A CA 1
ATOM 1211 C C . GLN A 1 167 ? 12.481 7.270 15.188 1.00 60.06 167 GLN A C 1
ATOM 1213 O O . GLN A 1 167 ? 12.366 7.701 16.329 1.00 60.06 167 GLN A O 1
ATOM 1218 N N . VAL A 1 168 ? 11.573 7.506 14.238 1.00 50.28 168 VAL A N 1
ATOM 1219 C CA . VAL A 1 168 ? 10.321 8.241 14.478 1.00 50.28 168 VAL A CA 1
ATOM 1220 C C . VAL A 1 168 ? 9.346 7.408 15.312 1.00 50.28 168 VAL A C 1
ATOM 1222 O O . VAL A 1 168 ? 8.765 7.938 16.242 1.00 50.28 168 VAL A O 1
ATOM 1225 N N . THR A 1 169 ? 9.218 6.106 15.040 1.00 44.50 169 THR A N 1
ATOM 1226 C CA . THR A 1 169 ? 8.301 5.203 15.769 1.00 44.50 169 THR A CA 1
ATOM 1227 C C . THR A 1 169 ? 8.815 4.735 17.136 1.00 44.50 169 THR A C 1
ATOM 1229 O O . THR A 1 169 ? 8.069 4.116 17.888 1.00 44.50 169 THR A O 1
ATOM 1232 N N . ALA A 1 170 ? 10.103 4.934 17.435 1.00 42.91 170 ALA A N 1
ATOM 1233 C CA . ALA A 1 170 ? 10.715 4.546 18.710 1.00 42.91 170 ALA A CA 1
ATOM 1234 C C . ALA A 1 170 ? 10.704 5.671 19.761 1.00 42.91 170 ALA A C 1
ATOM 1236 O O . ALA A 1 170 ? 11.046 5.404 20.915 1.00 42.91 170 ALA A O 1
ATOM 1237 N N . ASN A 1 171 ? 10.342 6.892 19.359 1.00 37.09 171 ASN A N 1
ATOM 1238 C CA . ASN A 1 171 ? 10.156 8.058 20.225 1.00 37.09 171 ASN A CA 1
ATOM 1239 C C . ASN A 1 171 ? 8.668 8.297 20.490 1.00 37.09 171 ASN A C 1
ATOM 1241 O O . ASN A 1 171 ? 8.378 8.934 21.526 1.00 37.09 171 ASN A O 1
#